Protein AF-A0A813LKX9-F1 (afdb_monomer_lite)

Sequence (138 aa):
MDSESFGFTVEWFDAQADLMREYSLTVFKMAKGPLEAAMYDPKSKRAFLKRMAIPDLRLEDLHVGSTVTIYARHLKVKSYADSHTSNYLDSSRTELALLVQPHSFNKLGQVMSCFEAAGLTMSRVRLVNHNGPVVAIQ

Organism: Polarella glacialis (NCBI:txid89957)

InterPro domains:
  IPR006602 DM10 domain [PS51336] (2-93)
  IPR006602 DM10 domain [SM00676] (2-93)

pLDDT: mean 90.74, std 7.3, range [49.56, 97.94]

Secondary structure (DSSP, 8-state):
--SEEEEEEEEEEETTTTEEEEEEEEEEE-SSS-EEEEEEETTTTEEEEEEEEETT--GGG--TT-EEEETTEEEEEEEESSHHHHHHHHTT-----EEE-GGGGGGHHHHHHHHHHTT-----EEE--TTS--EEE-

Radius of gyration: 18.14 Å; chains: 1; bounding box: 38×40×44 Å

Structure (mmCIF, N/CA/C/O backbone):
data_AF-A0A813LKX9-F1
#
_entry.id   AF-A0A813LKX9-F1
#
loop_
_atom_site.group_PDB
_atom_site.id
_atom_site.type_symbol
_atom_site.label_atom_id
_atom_site.label_alt_id
_atom_site.label_comp_id
_atom_site.label_asym_id
_atom_site.label_entity_id
_atom_site.label_seq_id
_atom_site.pdbx_PDB_ins_code
_atom_site.Cartn_x
_atom_site.Cartn_y
_atom_site.Cartn_z
_atom_site.occupancy
_atom_site.B_iso_or_equiv
_atom_site.auth_seq_id
_atom_site.auth_comp_id
_atom_site.auth_asym_id
_atom_site.auth_atom_id
_atom_site.pdbx_PDB_model_num
ATOM 1 N N . MET A 1 1 ? -16.780 -7.881 19.124 1.00 49.56 1 MET A N 1
ATOM 2 C CA . MET A 1 1 ? -15.593 -7.169 19.632 1.00 49.56 1 MET A CA 1
ATOM 3 C C . MET A 1 1 ? -14.519 -7.329 18.589 1.00 49.56 1 MET A C 1
ATOM 5 O O . MET A 1 1 ? -14.299 -8.453 18.147 1.00 49.56 1 MET A O 1
ATOM 9 N N . ASP A 1 2 ? -13.945 -6.220 18.148 1.00 62.75 2 ASP A N 1
ATOM 10 C CA . ASP A 1 2 ? -12.843 -6.224 17.189 1.00 62.75 2 ASP A CA 1
ATOM 11 C C . ASP A 1 2 ? -11.662 -6.952 17.821 1.00 62.75 2 ASP A C 1
ATOM 13 O O . ASP A 1 2 ? -11.419 -6.764 19.015 1.00 62.75 2 ASP A O 1
ATOM 17 N N . SER A 1 3 ? -10.964 -7.805 17.067 1.00 79.00 3 SER A N 1
ATOM 18 C CA . SER A 1 3 ? -9.789 -8.471 17.629 1.00 79.00 3 SER A CA 1
ATOM 19 C C . SER A 1 3 ? -8.596 -7.523 17.643 1.00 79.00 3 SER A C 1
ATOM 21 O O . SER A 1 3 ? -7.909 -7.451 18.653 1.00 79.00 3 SER A O 1
ATOM 23 N N . GLU A 1 4 ? -8.376 -6.775 16.552 1.00 92.69 4 GLU A N 1
ATOM 24 C CA . GLU A 1 4 ? -7.244 -5.850 16.398 1.00 92.69 4 GLU A CA 1
ATOM 25 C C . GLU A 1 4 ? -7.593 -4.693 15.445 1.00 92.69 4 GLU A C 1
ATOM 27 O O . GLU A 1 4 ? -8.439 -4.833 14.554 1.00 92.69 4 GLU A O 1
ATOM 32 N N . SER A 1 5 ? -6.911 -3.557 15.603 1.00 94.94 5 SER A N 1
ATOM 33 C CA . SER A 1 5 ? -7.005 -2.406 14.700 1.00 94.94 5 SER A CA 1
ATOM 34 C C . SER A 1 5 ? -5.624 -1.881 14.322 1.00 94.94 5 SER A C 1
ATOM 36 O O . SER A 1 5 ? -4.718 -1.869 15.154 1.00 94.94 5 SER A O 1
ATOM 38 N N . PHE A 1 6 ? -5.502 -1.391 13.093 1.00 96.50 6 PHE A N 1
ATOM 39 C CA . PHE A 1 6 ? -4.260 -0.913 12.494 1.00 96.50 6 PHE A CA 1
ATOM 40 C C . PHE A 1 6 ? -4.465 0.481 11.913 1.00 96.50 6 PHE A C 1
ATOM 42 O O . PHE A 1 6 ? -5.460 0.731 11.223 1.00 96.50 6 PHE A O 1
ATOM 49 N N . GLY A 1 7 ? -3.544 1.394 12.206 1.00 97.19 7 GLY A N 1
ATOM 50 C CA . GLY A 1 7 ? -3.641 2.793 11.810 1.00 97.19 7 GLY A CA 1
ATOM 51 C C . GLY A 1 7 ? -2.638 3.167 10.722 1.00 97.19 7 GLY A C 1
ATOM 52 O O . GLY A 1 7 ? -1.462 2.810 10.788 1.00 97.19 7 GLY A O 1
ATOM 53 N N . PHE A 1 8 ? -3.090 3.951 9.745 1.00 97.88 8 PHE A N 1
ATOM 54 C CA . PHE A 1 8 ? -2.287 4.404 8.611 1.00 97.88 8 PHE A CA 1
ATOM 55 C C . PHE A 1 8 ? -2.564 5.873 8.293 1.00 97.88 8 PHE A C 1
ATOM 57 O O . PHE A 1 8 ? -3.690 6.358 8.423 1.00 97.88 8 PHE A O 1
ATOM 64 N N . THR A 1 9 ? -1.546 6.560 7.791 1.00 97.94 9 THR A N 1
ATOM 65 C CA . THR A 1 9 ? -1.699 7.826 7.075 1.00 97.94 9 THR A CA 1
ATOM 66 C C . THR A 1 9 ? -1.665 7.522 5.587 1.00 97.94 9 THR A C 1
ATOM 68 O O . THR A 1 9 ? -0.692 6.945 5.094 1.00 97.94 9 THR A O 1
ATOM 71 N N . VAL A 1 10 ? -2.714 7.901 4.862 1.00 97.88 10 VAL A N 1
ATOM 72 C CA . VAL A 1 10 ? -2.840 7.652 3.422 1.00 97.88 10 VAL A CA 1
ATOM 73 C C . VAL A 1 10 ? -3.016 8.950 2.651 1.00 97.88 10 VAL A C 1
ATOM 75 O O . VAL A 1 10 ? -3.639 9.893 3.137 1.00 97.88 10 VAL A O 1
ATOM 78 N N . GLU A 1 11 ? -2.492 8.985 1.433 1.00 96.88 11 GLU A N 1
ATOM 79 C CA . GLU A 1 11 ? -2.686 10.081 0.493 1.00 96.88 11 GLU A CA 1
ATOM 80 C C . GLU A 1 11 ? -3.587 9.656 -0.671 1.00 96.88 11 GLU A C 1
ATOM 82 O O . GLU A 1 11 ? -3.521 8.528 -1.163 1.00 96.88 11 GLU A O 1
ATOM 87 N N . TRP A 1 12 ? -4.445 10.572 -1.107 1.00 95.94 12 TRP A N 1
ATOM 88 C CA . TRP A 1 12 ? -5.349 10.395 -2.235 1.00 95.94 12 TRP A CA 1
ATOM 89 C C . TRP A 1 12 ? -5.315 11.637 -3.118 1.00 95.94 12 TRP A C 1
ATOM 91 O O . TRP A 1 12 ? -5.454 12.759 -2.626 1.00 95.94 12 TRP A O 1
ATOM 101 N N . PHE A 1 13 ? -5.167 11.431 -4.423 1.00 93.75 13 PHE A N 1
ATOM 102 C CA . PHE A 1 13 ? -5.306 12.494 -5.407 1.00 93.75 13 PHE A CA 1
ATOM 103 C C . PHE A 1 13 ? -6.785 12.692 -5.766 1.00 93.75 13 PHE A C 1
ATOM 105 O O . PHE A 1 13 ? -7.410 11.824 -6.381 1.00 93.75 13 PHE A O 1
ATOM 112 N N . ASP A 1 14 ? -7.347 13.835 -5.375 1.00 89.81 14 ASP A N 1
ATOM 113 C CA . ASP A 1 14 ? -8.694 14.255 -5.755 1.00 89.81 14 ASP A CA 1
ATOM 114 C C . ASP A 1 14 ? -8.638 14.916 -7.137 1.00 89.81 14 ASP A C 1
ATOM 116 O O . ASP A 1 14 ? -8.295 16.091 -7.260 1.00 89.81 14 ASP A O 1
ATOM 120 N N . ALA A 1 15 ? -8.979 14.150 -8.175 1.00 89.56 15 ALA A N 1
ATOM 121 C CA . ALA A 1 15 ? -8.907 14.604 -9.562 1.00 89.56 15 ALA A CA 1
ATOM 122 C C . ALA A 1 15 ? -9.845 15.783 -9.878 1.00 89.56 15 ALA A C 1
ATOM 124 O O . ALA A 1 15 ? -9.572 16.540 -10.802 1.00 89.56 15 ALA A O 1
ATOM 125 N N . GLN A 1 16 ? -10.947 15.954 -9.137 1.00 89.38 16 GLN A N 1
ATOM 126 C CA . GLN A 1 16 ? -11.868 17.074 -9.370 1.00 89.38 16 GLN A CA 1
ATOM 127 C C . GLN A 1 16 ? -11.313 18.387 -8.823 1.00 89.38 16 GLN A C 1
ATOM 129 O O . GLN A 1 16 ? -11.551 19.446 -9.397 1.00 89.38 16 GLN A O 1
ATOM 134 N N . ALA A 1 17 ? -10.599 18.312 -7.701 1.00 90.44 17 ALA A N 1
ATOM 135 C CA . ALA A 1 17 ? -10.000 19.466 -7.043 1.00 90.44 17 ALA A CA 1
ATOM 136 C C . ALA A 1 17 ? -8.532 19.700 -7.440 1.00 90.44 17 ALA A C 1
ATOM 138 O O . ALA A 1 17 ? -7.947 20.668 -6.962 1.00 90.44 17 ALA A O 1
ATOM 139 N N . ASP A 1 18 ? -7.951 18.803 -8.246 1.00 92.69 18 ASP A N 1
ATOM 140 C CA . ASP A 1 18 ? -6.524 18.759 -8.589 1.00 92.69 18 ASP A CA 1
ATOM 141 C C . ASP A 1 18 ? -5.624 18.870 -7.343 1.00 92.69 18 ASP A C 1
ATOM 143 O O . ASP A 1 18 ? -4.696 19.675 -7.260 1.00 92.69 18 ASP A O 1
ATOM 147 N N . LEU A 1 19 ? -5.963 18.101 -6.299 1.00 93.88 19 LEU A N 1
ATOM 148 C CA . LEU A 1 19 ? -5.355 18.253 -4.978 1.00 93.88 19 LEU A CA 1
ATOM 149 C C . LEU A 1 19 ? -5.007 16.915 -4.330 1.00 93.88 19 LEU A C 1
ATOM 151 O O . LEU A 1 19 ? -5.837 16.013 -4.221 1.00 93.88 19 LEU A O 1
ATOM 155 N N . MET A 1 20 ? -3.797 16.842 -3.774 1.00 93.19 20 MET A N 1
ATOM 156 C CA . MET A 1 20 ? -3.392 15.765 -2.873 1.00 93.19 20 MET A CA 1
ATOM 157 C C . MET A 1 20 ? -3.985 15.972 -1.477 1.00 93.19 20 MET A C 1
ATOM 159 O O . MET A 1 20 ? -3.707 16.964 -0.792 1.00 93.19 20 MET A O 1
AT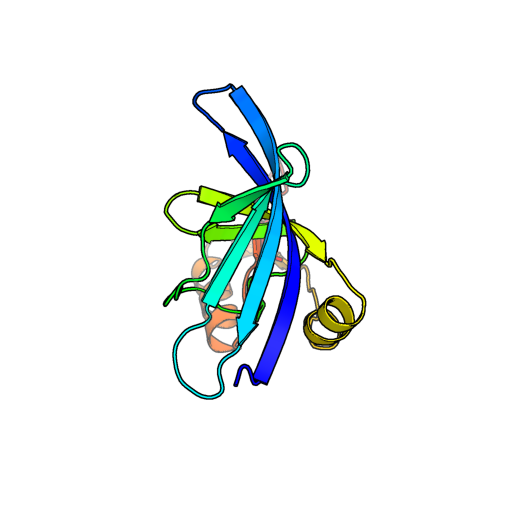OM 163 N N . ARG A 1 21 ? -4.801 15.016 -1.036 1.00 94.25 21 ARG A N 1
ATOM 164 C CA . ARG A 1 21 ? -5.412 14.989 0.295 1.00 94.25 21 ARG A CA 1
ATOM 165 C C . ARG A 1 21 ? -4.819 13.875 1.132 1.00 94.25 21 ARG A C 1
ATOM 167 O O . ARG A 1 21 ? -4.495 12.813 0.620 1.00 94.25 21 ARG A O 1
ATOM 174 N N . GLU A 1 22 ? -4.721 14.127 2.428 1.00 96.31 22 GLU A N 1
ATOM 175 C CA . GLU A 1 22 ? -4.219 13.166 3.401 1.00 96.31 22 GLU A CA 1
ATOM 176 C C . GLU A 1 22 ? -5.348 12.784 4.357 1.00 96.31 22 GLU A C 1
ATOM 178 O O . GLU A 1 22 ? -6.084 13.655 4.828 1.00 96.31 22 GLU A O 1
ATOM 183 N N . TYR A 1 23 ? -5.479 11.489 4.630 1.00 97.25 23 TYR A N 1
ATOM 184 C CA . TYR A 1 23 ? -6.481 10.925 5.525 1.00 97.25 23 TYR A CA 1
ATOM 185 C C . TYR A 1 23 ? -5.828 9.986 6.531 1.00 97.25 23 TYR A C 1
ATOM 187 O O . TYR A 1 23 ? -4.831 9.325 6.238 1.00 97.25 23 TYR A O 1
ATOM 195 N N . SER A 1 24 ? -6.439 9.890 7.707 1.00 97.62 24 SER A N 1
ATOM 196 C CA . SER A 1 24 ? -6.162 8.805 8.639 1.00 97.62 24 SER A CA 1
ATOM 197 C C . SER A 1 24 ? -7.071 7.629 8.290 1.00 97.62 24 SER A C 1
ATOM 199 O O . SER A 1 24 ? -8.294 7.770 8.291 1.00 97.62 24 SER A O 1
ATOM 201 N N . LEU A 1 25 ? -6.473 6.493 7.946 1.00 97.81 25 LEU A N 1
ATOM 202 C CA . LEU A 1 25 ? -7.148 5.232 7.668 1.00 97.81 25 LEU A CA 1
ATOM 203 C C . LEU A 1 25 ? -6.991 4.318 8.887 1.00 97.81 25 LEU A C 1
ATOM 205 O O . LEU A 1 25 ? -5.882 4.096 9.365 1.00 97.81 25 LEU A O 1
ATOM 209 N N . THR A 1 26 ? -8.095 3.753 9.361 1.00 97.44 26 THR A N 1
ATOM 210 C CA . THR A 1 26 ? -8.092 2.704 10.384 1.00 97.44 26 THR A CA 1
ATOM 211 C C . THR A 1 26 ? -8.679 1.440 9.789 1.00 97.44 26 THR A C 1
ATOM 213 O O . THR A 1 26 ? -9.800 1.464 9.278 1.00 97.44 26 THR A O 1
ATOM 216 N N . VAL A 1 27 ? -7.930 0.345 9.863 1.00 96.94 27 VAL A N 1
ATOM 217 C CA . VAL A 1 27 ? -8.358 -0.978 9.411 1.00 96.94 27 VAL A CA 1
ATOM 218 C C . VAL A 1 27 ? -8.599 -1.859 10.623 1.00 96.94 27 VAL A C 1
ATOM 220 O O . VAL A 1 27 ? -7.748 -1.970 11.501 1.00 96.94 27 VAL A O 1
ATOM 223 N N . PHE A 1 28 ? -9.763 -2.488 10.673 1.00 96.19 28 PH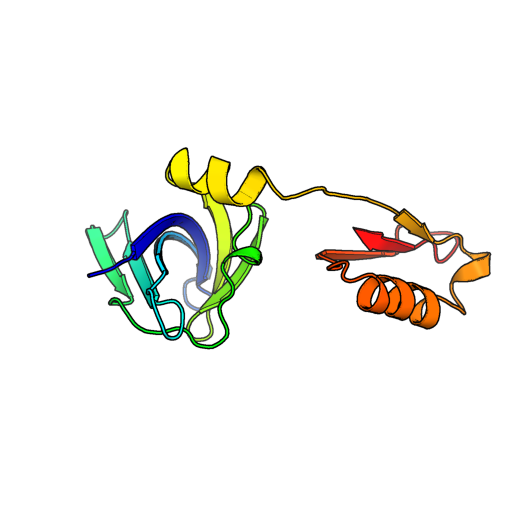E A N 1
ATOM 224 C CA . PHE A 1 28 ? -10.197 -3.353 11.755 1.00 96.19 28 PHE A CA 1
ATO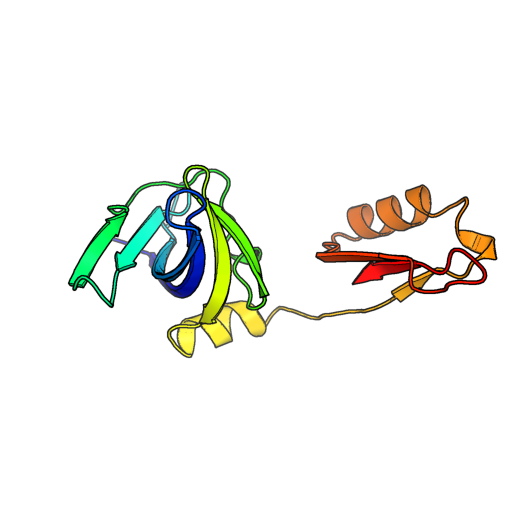M 225 C C . PHE A 1 28 ? -10.171 -4.797 11.270 1.00 96.19 28 PHE A C 1
ATOM 227 O O . PHE A 1 28 ? -10.833 -5.158 10.291 1.00 96.19 28 PHE A O 1
ATOM 234 N N . LYS A 1 29 ? -9.413 -5.631 11.978 1.00 94.62 29 LYS A N 1
ATOM 235 C CA . LYS A 1 29 ? -9.356 -7.068 11.748 1.00 94.62 29 LYS A CA 1
ATOM 236 C C . LYS A 1 29 ? -10.369 -7.742 12.661 1.00 94.62 29 LYS A C 1
ATOM 238 O O . LYS A 1 29 ? -10.288 -7.627 13.884 1.00 94.62 29 LYS A O 1
ATOM 243 N N . MET A 1 30 ? -11.344 -8.407 12.052 1.00 91.56 30 MET A N 1
ATOM 244 C CA . MET A 1 30 ? -12.366 -9.174 12.760 1.00 91.56 30 MET A CA 1
ATOM 245 C C . MET A 1 30 ? -11.895 -10.613 12.982 1.00 91.56 30 MET A C 1
ATOM 247 O O . MET A 1 30 ? -11.095 -11.140 12.212 1.00 91.56 30 MET A O 1
ATOM 251 N N . ALA A 1 31 ? -12.447 -11.286 13.996 1.00 88.44 31 ALA A N 1
ATOM 252 C CA . ALA A 1 31 ? -12.166 -12.704 14.235 1.00 88.44 31 ALA A CA 1
ATOM 253 C C . ALA A 1 31 ? -12.626 -13.605 13.070 1.00 88.44 31 ALA A C 1
ATOM 255 O O . ALA A 1 31 ? -12.039 -14.656 12.822 1.00 88.44 31 ALA A O 1
ATOM 256 N N . LYS A 1 32 ? -13.698 -13.205 12.374 1.00 86.50 32 LYS A N 1
ATOM 257 C CA . LYS A 1 32 ? -14.228 -13.853 11.170 1.00 86.50 32 LYS A CA 1
ATOM 258 C C . LYS A 1 32 ? -14.801 -12.786 10.242 1.00 86.50 32 LYS A C 1
ATOM 260 O O . LYS A 1 32 ? -15.460 -11.866 10.722 1.00 86.50 32 LYS A O 1
ATOM 265 N N . GLY A 1 33 ? -14.615 -12.961 8.938 1.00 89.25 33 GLY A N 1
ATOM 266 C CA . GLY A 1 33 ? -15.141 -12.057 7.914 1.00 89.25 33 GLY A CA 1
ATOM 267 C C . GLY A 1 33 ? -14.081 -11.135 7.302 1.00 89.25 33 GLY A C 1
ATOM 268 O O . GLY A 1 33 ? -12.898 -11.267 7.619 1.00 89.25 33 GLY A O 1
ATOM 269 N N . PRO A 1 34 ? -14.501 -10.244 6.388 1.00 94.00 34 PRO A N 1
ATOM 270 C CA . PRO A 1 34 ? -13.604 -9.320 5.701 1.00 94.00 34 PRO A CA 1
ATOM 271 C C . PRO A 1 34 ? -13.033 -8.264 6.653 1.00 94.00 34 PRO A C 1
ATOM 273 O O . PRO A 1 34 ? -13.581 -8.015 7.731 1.00 94.00 34 PRO A O 1
ATOM 276 N N . LEU A 1 35 ? -11.948 -7.611 6.232 1.00 95.44 35 LEU A N 1
ATOM 277 C CA . LEU A 1 35 ? -11.444 -6.431 6.928 1.00 95.44 35 LEU A CA 1
ATOM 278 C C . LEU A 1 35 ? -12.455 -5.293 6.820 1.00 95.44 35 LEU A C 1
ATOM 280 O O . LEU A 1 35 ? -13.120 -5.127 5.797 1.00 95.44 35 LEU A O 1
ATOM 284 N N . GLU A 1 36 ? -12.541 -4.476 7.861 1.00 95.81 36 GLU A N 1
ATOM 285 C CA . GLU A 1 36 ? -13.325 -3.247 7.826 1.00 95.81 36 GLU A CA 1
ATOM 286 C C . GLU A 1 36 ? -12.398 -2.038 7.833 1.00 95.81 36 GLU A C 1
ATOM 288 O O . GLU A 1 36 ? -11.340 -2.066 8.452 1.00 95.81 36 GLU A O 1
ATOM 293 N N . ALA A 1 37 ? -12.787 -0.959 7.163 1.00 96.56 37 ALA A N 1
ATOM 294 C CA . ALA A 1 37 ? -12.003 0.264 7.089 1.00 96.56 37 ALA A CA 1
ATOM 295 C C . ALA A 1 37 ? -12.856 1.484 7.441 1.00 96.56 37 ALA A C 1
ATOM 297 O O . ALA A 1 37 ? -14.022 1.575 7.055 1.00 96.56 37 ALA A O 1
ATOM 298 N N . ALA A 1 38 ?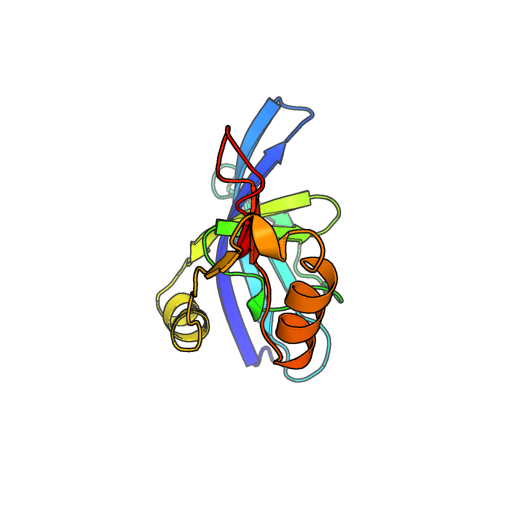 -12.262 2.440 8.148 1.00 97.00 38 ALA A N 1
ATOM 299 C CA . ALA A 1 38 ? -12.808 3.774 8.373 1.00 97.00 38 ALA A CA 1
ATOM 300 C C . ALA A 1 38 ? -11.762 4.823 7.988 1.00 97.00 38 ALA A C 1
ATOM 302 O O . ALA A 1 38 ? -10.566 4.601 8.168 1.00 97.00 38 ALA A O 1
ATOM 303 N N . MET A 1 39 ? -12.208 5.974 7.482 1.00 97.12 39 MET A N 1
ATOM 304 C CA . MET A 1 39 ? -11.317 7.093 7.174 1.00 97.12 39 MET A CA 1
ATOM 305 C C . MET A 1 39 ? -11.768 8.368 7.865 1.00 97.12 39 MET A C 1
ATOM 307 O O . MET A 1 39 ? -12.947 8.734 7.829 1.00 97.12 39 MET A O 1
ATOM 311 N N . TYR A 1 40 ? -10.803 9.082 8.423 1.00 97.44 40 TYR A N 1
ATOM 312 C CA . TYR A 1 40 ? -10.980 10.374 9.060 1.00 97.44 40 TYR A CA 1
ATOM 313 C C . TYR A 1 40 ? -10.160 11.435 8.331 1.00 97.44 40 TYR A C 1
ATOM 315 O O . TYR A 1 40 ? -9.000 11.214 7.983 1.00 97.44 40 TYR A O 1
ATOM 323 N N . ASP A 1 41 ? -10.772 12.591 8.094 1.00 96.06 41 ASP A N 1
ATOM 324 C CA . ASP A 1 41 ? -10.091 13.757 7.546 1.00 96.06 41 ASP A CA 1
ATOM 325 C C . ASP A 1 41 ? -9.568 14.625 8.704 1.00 96.06 41 ASP A C 1
ATOM 327 O O . ASP A 1 41 ? -10.367 15.292 9.377 1.00 96.06 41 ASP A O 1
ATOM 331 N N . PRO A 1 42 ? -8.244 14.652 8.951 1.00 92.88 42 PRO A N 1
ATOM 332 C CA . PRO A 1 42 ? -7.671 15.449 10.028 1.00 92.88 42 PRO A CA 1
ATOM 333 C C . PRO A 1 42 ? -7.802 16.960 9.792 1.00 92.88 42 PRO A C 1
ATOM 335 O O . PRO A 1 42 ? -7.860 17.715 10.763 1.00 92.88 42 PRO A O 1
ATOM 338 N N . LYS A 1 43 ? -7.895 17.419 8.534 1.00 92.62 43 LYS A N 1
ATOM 339 C CA . LYS A 1 43 ? -8.026 18.847 8.206 1.00 92.62 43 LYS A CA 1
ATOM 340 C C . LYS A 1 43 ? -9.439 19.349 8.477 1.00 92.62 43 LYS A C 1
ATOM 342 O O . LYS A 1 43 ? -9.604 20.382 9.120 1.00 92.62 43 LYS A O 1
ATOM 347 N N . SER A 1 44 ? -10.455 18.622 8.008 1.00 92.56 44 SER A N 1
ATOM 348 C CA . SER A 1 44 ? -11.861 19.011 8.208 1.00 92.56 44 SER A CA 1
ATOM 349 C C . SER A 1 44 ? -12.483 18.478 9.505 1.00 92.56 44 SER A C 1
ATOM 351 O O . SER A 1 44 ? -13.627 18.807 9.812 1.00 92.56 44 SER A O 1
ATOM 353 N N . LYS A 1 45 ? -11.720 17.701 10.286 1.00 93.44 45 LYS A N 1
ATOM 354 C CA . LYS A 1 45 ? -12.104 17.119 11.580 1.00 93.44 45 LYS A CA 1
ATOM 355 C C . LYS A 1 45 ? -13.419 16.333 11.535 1.00 93.44 45 LYS A C 1
ATOM 357 O O . LYS A 1 45 ? -14.265 16.446 12.422 1.00 93.44 45 LYS A O 1
ATOM 362 N N . ARG A 1 46 ? -13.612 15.542 10.478 1.00 94.88 46 ARG A N 1
ATOM 363 C CA . ARG A 1 46 ? -14.822 14.729 10.282 1.00 94.88 46 ARG A CA 1
ATOM 364 C C . ARG A 1 46 ? -14.498 13.375 9.671 1.00 94.88 46 ARG A C 1
ATOM 366 O O . ARG A 1 46 ? -13.488 13.203 8.990 1.00 94.88 46 ARG A O 1
ATOM 373 N N . ALA A 1 47 ? -15.405 12.426 9.878 1.00 95.12 47 ALA A N 1
ATOM 374 C CA . ALA A 1 47 ? -15.363 11.151 9.179 1.00 95.12 47 ALA A CA 1
ATOM 375 C C . ALA A 1 47 ? -15.510 11.381 7.667 1.00 95.12 47 ALA A C 1
ATOM 377 O O . ALA A 1 47 ? -16.451 12.038 7.219 1.00 95.12 47 ALA A O 1
ATOM 378 N N . PHE A 1 48 ? -14.576 10.828 6.899 1.00 94.06 48 PHE A N 1
ATOM 379 C CA . PHE A 1 48 ? -14.624 10.808 5.441 1.00 94.06 48 PHE A CA 1
ATOM 380 C C . PHE A 1 48 ? -15.293 9.526 4.935 1.00 94.06 48 PHE A C 1
ATOM 382 O O . PHE A 1 48 ? -16.170 9.582 4.076 1.00 94.06 48 PHE A O 1
ATOM 389 N N . LEU A 1 49 ? -14.931 8.381 5.524 1.00 94.50 49 LEU A N 1
ATOM 390 C CA . LEU A 1 49 ? -15.563 7.085 5.287 1.00 94.50 49 LEU A CA 1
ATOM 391 C C . LEU A 1 49 ? -15.975 6.491 6.631 1.00 94.50 49 LEU A C 1
ATOM 393 O O . LEU A 1 49 ? -15.142 6.326 7.525 1.00 94.50 49 LEU A O 1
ATOM 397 N N . LYS A 1 50 ? -17.262 6.172 6.775 1.00 95.50 50 LYS A N 1
ATOM 398 C CA . LYS A 1 50 ? -17.744 5.419 7.936 1.00 95.50 50 LYS A CA 1
ATOM 399 C C . LYS A 1 50 ? -17.207 3.993 7.878 1.00 95.50 50 LYS A C 1
ATOM 401 O O . LYS A 1 50 ? -17.013 3.454 6.796 1.00 95.50 50 LYS A O 1
ATOM 406 N N . ARG A 1 51 ? -17.009 3.395 9.050 1.00 95.31 51 ARG A N 1
ATOM 407 C CA . ARG A 1 51 ? -16.543 2.016 9.181 1.00 95.31 51 ARG A CA 1
ATOM 408 C C . ARG A 1 51 ? -17.409 1.059 8.361 1.00 95.31 51 ARG A C 1
ATOM 410 O O . ARG A 1 51 ? -18.627 1.043 8.534 1.00 95.31 51 ARG A O 1
ATOM 417 N N . MET A 1 52 ? -16.773 0.281 7.491 1.00 94.88 52 MET A N 1
ATOM 418 C CA . MET A 1 52 ? -17.455 -0.689 6.637 1.00 94.88 52 MET A CA 1
ATOM 419 C C . MET A 1 52 ? -16.512 -1.767 6.105 1.00 94.88 52 MET A C 1
ATOM 421 O O . MET A 1 52 ? -15.309 -1.540 6.001 1.00 94.88 52 MET A O 1
ATOM 425 N N . ALA A 1 53 ? -17.074 -2.917 5.739 1.00 95.12 53 ALA A N 1
ATOM 426 C CA . ALA A 1 53 ? -16.342 -4.047 5.179 1.00 95.12 53 ALA A CA 1
ATOM 427 C C . ALA A 1 53 ? -15.766 -3.754 3.786 1.00 95.12 53 ALA A C 1
ATOM 429 O O . ALA A 1 53 ? -16.478 -3.263 2.909 1.00 95.12 53 ALA A O 1
ATOM 430 N N . ILE A 1 54 ? -14.501 -4.128 3.580 1.00 95.00 54 ILE A N 1
ATOM 431 C CA . ILE A 1 54 ? -13.786 -4.089 2.302 1.00 95.00 54 ILE A CA 1
ATOM 432 C C . ILE A 1 54 ? -13.335 -5.526 1.971 1.00 95.00 54 ILE A C 1
ATOM 434 O O . ILE A 1 54 ? -12.290 -5.958 2.457 1.00 95.00 54 ILE A O 1
ATOM 438 N N . PRO A 1 55 ? -14.120 -6.294 1.190 1.00 90.69 55 PRO A N 1
ATOM 439 C CA . PRO A 1 55 ? -13.876 -7.725 0.976 1.00 90.69 55 PRO A CA 1
ATOM 440 C C . PRO A 1 55 ? -12.507 -8.071 0.384 1.00 90.69 55 PRO A C 1
ATOM 442 O O . PRO A 1 55 ? -11.890 -9.036 0.823 1.00 90.69 55 PRO A O 1
ATOM 445 N N . ASP A 1 56 ? -12.025 -7.264 -0.560 1.00 90.12 56 ASP A N 1
ATOM 446 C CA . ASP A 1 56 ? -10.790 -7.540 -1.308 1.00 90.12 56 ASP A CA 1
ATOM 447 C C . ASP A 1 56 ? -9.536 -6.932 -0.658 1.00 90.12 56 ASP A C 1
ATOM 449 O O . ASP A 1 56 ? -8.438 -7.013 -1.207 1.00 90.12 56 ASP A O 1
ATOM 453 N N . LEU A 1 57 ? -9.679 -6.286 0.504 1.00 93.56 57 LEU A N 1
ATOM 454 C CA . LEU A 1 57 ? -8.552 -5.679 1.200 1.00 93.56 57 LEU A CA 1
ATOM 455 C C . LEU A 1 57 ? -7.815 -6.737 2.016 1.00 93.56 57 LEU A C 1
ATOM 457 O O . LEU A 1 57 ? -8.388 -7.352 2.918 1.00 93.56 57 LEU A O 1
ATOM 461 N N . ARG A 1 58 ? -6.516 -6.886 1.755 1.00 92.19 58 ARG A N 1
ATOM 462 C CA . ARG A 1 58 ? -5.622 -7.701 2.577 1.00 92.19 58 ARG A CA 1
ATOM 463 C C . ARG A 1 58 ? -4.726 -6.801 3.410 1.00 92.19 58 ARG A C 1
ATOM 465 O O . ARG A 1 58 ? -4.254 -5.765 2.948 1.00 92.19 58 ARG A O 1
ATOM 472 N N . LEU A 1 59 ? -4.475 -7.210 4.650 1.00 91.75 59 LEU A N 1
ATOM 473 C CA . LEU A 1 59 ? -3.668 -6.420 5.578 1.00 91.75 59 LEU A CA 1
ATOM 474 C C . LEU A 1 59 ? -2.201 -6.331 5.119 1.00 91.75 59 LEU A C 1
ATOM 476 O O . LEU A 1 59 ? -1.573 -5.292 5.268 1.00 91.75 59 LEU A O 1
ATOM 480 N N . GLU A 1 60 ? -1.693 -7.390 4.489 1.00 89.19 60 GLU A N 1
ATOM 481 C CA . GLU A 1 60 ? -0.348 -7.471 3.893 1.00 89.19 60 GLU A CA 1
ATOM 482 C C . GLU A 1 60 ? -0.099 -6.460 2.756 1.00 89.19 60 GLU A C 1
ATOM 484 O O . GLU A 1 60 ? 1.040 -6.052 2.518 1.00 89.19 60 GLU A O 1
ATOM 489 N N . ASP A 1 61 ? -1.160 -5.999 2.086 1.00 89.56 61 ASP A N 1
ATOM 490 C CA . ASP A 1 61 ? -1.049 -5.005 1.017 1.00 89.56 61 ASP A CA 1
ATOM 491 C C . ASP A 1 61 ? -0.852 -3.582 1.566 1.00 89.56 61 ASP A C 1
ATOM 493 O O . ASP A 1 61 ? -0.421 -2.703 0.828 1.00 89.56 61 ASP A O 1
ATOM 497 N N . LEU A 1 62 ? -1.118 -3.344 2.857 1.00 92.94 62 LEU A N 1
ATOM 498 C CA . LEU A 1 62 ? -1.083 -2.027 3.503 1.00 92.94 62 LEU A CA 1
ATOM 499 C C . LEU A 1 62 ? 0.298 -1.683 4.087 1.00 92.94 62 LEU A C 1
ATOM 501 O O . LEU A 1 62 ? 0.419 -1.338 5.258 1.00 92.94 62 LEU A O 1
ATOM 505 N N . HIS A 1 63 ? 1.354 -1.733 3.279 1.00 90.88 63 HIS A N 1
ATOM 506 C CA . HIS A 1 63 ? 2.704 -1.321 3.697 1.00 90.88 63 HIS A CA 1
ATOM 507 C C . HIS A 1 63 ? 3.063 0.080 3.188 1.00 90.88 63 HIS A C 1
ATOM 509 O O . HIS A 1 63 ? 2.491 0.563 2.210 1.00 90.88 63 HIS A O 1
ATOM 515 N N . VAL A 1 64 ? 4.032 0.748 3.815 1.00 92.56 64 VAL A N 1
ATOM 516 C CA . VAL A 1 64 ? 4.464 2.091 3.389 1.00 92.56 64 VAL A CA 1
ATOM 517 C C . VAL A 1 64 ? 4.907 2.094 1.919 1.00 92.56 64 VAL A C 1
ATOM 519 O O . VAL A 1 64 ? 5.728 1.288 1.492 1.00 92.56 64 VAL A O 1
ATOM 522 N N . GLY A 1 65 ? 4.354 3.018 1.132 1.00 91.38 65 GLY A N 1
ATOM 523 C CA . GLY A 1 65 ? 4.603 3.156 -0.303 1.00 91.38 65 GLY A CA 1
ATOM 524 C C . GLY A 1 65 ? 3.684 2.324 -1.204 1.00 91.38 65 GLY A C 1
ATOM 525 O O . GLY A 1 65 ? 3.651 2.584 -2.408 1.00 91.38 65 GLY A O 1
ATOM 526 N N . SER A 1 66 ? 2.922 1.377 -0.649 1.00 92.12 66 SER A N 1
ATOM 527 C CA . SER A 1 66 ? 1.884 0.644 -1.382 1.00 92.12 66 SER A CA 1
ATOM 528 C C . SER A 1 66 ? 0.729 1.557 -1.792 1.00 92.12 66 SER A C 1
ATOM 530 O O . SER A 1 66 ? 0.541 2.648 -1.246 1.00 92.12 66 SER A O 1
ATOM 532 N N . THR A 1 67 ? -0.061 1.112 -2.767 1.00 95.06 67 THR A N 1
ATOM 533 C CA . THR A 1 67 ? -1.325 1.754 -3.135 1.00 95.06 67 THR A CA 1
ATOM 534 C C . THR A 1 67 ? -2.433 0.718 -3.102 1.00 95.06 67 THR A C 1
ATOM 536 O O . THR A 1 67 ? -2.350 -0.292 -3.795 1.00 95.06 67 THR A O 1
ATOM 539 N N . VAL A 1 68 ? -3.474 0.986 -2.319 1.00 94.81 68 VAL A N 1
ATOM 540 C CA . VAL A 1 68 ? -4.656 0.128 -2.195 1.00 94.81 68 VAL A CA 1
ATOM 541 C C . VAL A 1 68 ? -5.885 0.854 -2.718 1.00 94.81 68 VAL A C 1
ATOM 543 O O . VAL A 1 68 ? -5.966 2.083 -2.668 1.00 94.81 68 VAL A O 1
ATOM 546 N N . THR A 1 69 ? -6.867 0.103 -3.206 1.00 93.94 69 THR A N 1
ATOM 547 C CA . THR A 1 69 ? -8.120 0.683 -3.689 1.00 93.94 69 THR A CA 1
ATOM 548 C C . THR A 1 69 ? -9.232 0.481 -2.671 1.00 93.94 69 THR A C 1
ATOM 550 O O . THR A 1 69 ? -9.603 -0.645 -2.362 1.00 93.94 69 THR A O 1
ATOM 553 N N . ILE A 1 70 ? -9.808 1.583 -2.185 1.00 93.75 70 ILE A N 1
ATOM 554 C CA . ILE A 1 70 ? -10.977 1.575 -1.295 1.00 93.75 70 ILE A CA 1
ATOM 555 C C . ILE A 1 70 ? -12.051 2.473 -1.911 1.00 93.75 70 ILE A C 1
ATOM 557 O O . ILE A 1 70 ? -11.838 3.672 -2.088 1.00 93.75 70 ILE A O 1
ATOM 561 N N . TYR A 1 71 ? -13.211 1.906 -2.261 1.00 89.25 71 TYR A N 1
ATOM 562 C CA . TYR A 1 71 ? -14.329 2.627 -2.897 1.00 89.25 71 TYR A CA 1
ATOM 563 C C . TYR A 1 71 ? -13.900 3.528 -4.066 1.00 89.25 71 TYR A C 1
ATOM 565 O O . TYR A 1 71 ? -14.124 4.741 -4.040 1.00 89.25 71 TYR A O 1
ATOM 573 N N . ALA A 1 72 ? -13.256 2.925 -5.072 1.00 88.12 72 ALA A N 1
ATOM 574 C CA . ALA A 1 72 ? -12.748 3.592 -6.277 1.00 88.12 72 ALA A CA 1
ATOM 575 C C . ALA A 1 72 ? -11.716 4.711 -6.027 1.00 88.12 72 ALA A C 1
ATOM 577 O O . ALA A 1 72 ? -11.440 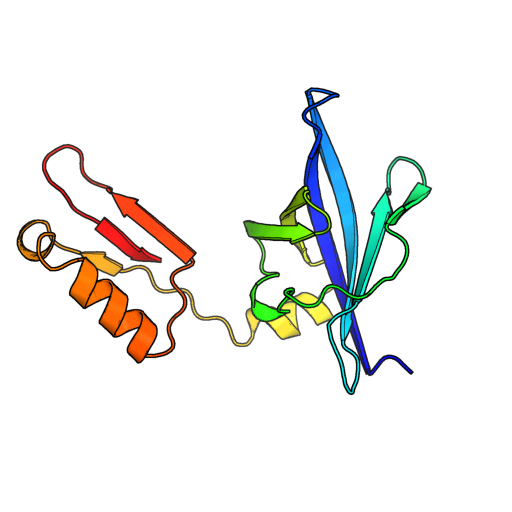5.513 -6.916 1.00 88.12 72 ALA A O 1
ATOM 578 N N . ARG A 1 73 ? -11.121 4.772 -4.829 1.00 92.00 73 ARG A N 1
ATOM 579 C CA . ARG A 1 73 ? -10.015 5.681 -4.514 1.00 92.00 73 ARG A CA 1
ATOM 580 C C . ARG A 1 73 ? -8.733 4.887 -4.384 1.00 92.00 73 ARG A C 1
ATOM 582 O O . ARG A 1 73 ? -8.677 3.952 -3.590 1.00 92.00 73 ARG A O 1
ATOM 589 N N . HIS A 1 74 ? -7.722 5.284 -5.144 1.00 94.88 74 HIS A N 1
ATOM 590 C CA . HIS A 1 74 ? -6.364 4.774 -5.010 1.00 94.88 74 HIS A CA 1
ATOM 591 C C . HIS A 1 74 ? -5.681 5.524 -3.867 1.00 94.88 74 HIS A C 1
ATOM 593 O O . HIS A 1 74 ? -5.344 6.701 -3.999 1.00 94.88 74 HIS A O 1
ATOM 599 N N . LEU A 1 75 ? -5.560 4.854 -2.727 1.00 96.69 75 LEU A N 1
ATOM 600 C CA . LEU A 1 75 ? -4.980 5.387 -1.505 1.00 96.69 75 LEU A CA 1
ATOM 601 C C . LEU A 1 75 ? -3.545 4.896 -1.405 1.00 96.69 75 LEU A C 1
ATOM 603 O O . LEU A 1 75 ? -3.307 3.693 -1.287 1.00 96.69 75 LEU A O 1
ATOM 607 N N . LYS A 1 76 ? -2.590 5.818 -1.440 1.00 97.12 76 LYS A N 1
ATOM 608 C CA . LYS A 1 76 ? -1.186 5.486 -1.231 1.00 97.12 76 LYS A CA 1
ATOM 609 C C . LYS A 1 76 ? -0.851 5.574 0.251 1.00 97.12 76 LYS A C 1
ATOM 611 O O . LYS A 1 76 ? -1.110 6.589 0.893 1.00 97.12 76 LYS A O 1
ATOM 616 N N . VAL A 1 77 ? -0.286 4.509 0.807 1.00 97.00 77 VAL A N 1
ATOM 617 C CA . VAL A 1 77 ? 0.098 4.455 2.221 1.00 97.00 77 VAL A CA 1
ATOM 618 C C . VAL A 1 77 ? 1.373 5.270 2.414 1.00 97.00 77 VAL A C 1
ATOM 620 O O . VAL A 1 77 ? 2.426 4.938 1.873 1.00 97.00 77 VAL A O 1
ATOM 623 N N . LYS A 1 78 ? 1.282 6.355 3.184 1.00 97.12 78 LYS A N 1
ATOM 624 C CA . LYS A 1 78 ? 2.394 7.274 3.449 1.00 97.12 78 LYS A CA 1
ATOM 625 C C . LYS A 1 78 ? 3.207 6.846 4.667 1.00 97.12 78 LYS A C 1
ATOM 627 O O . LYS A 1 78 ? 4.431 6.916 4.637 1.00 97.12 78 LYS A O 1
ATOM 632 N N . SER A 1 79 ? 2.530 6.427 5.733 1.00 96.50 79 SER A N 1
ATOM 633 C CA . SER A 1 79 ? 3.156 5.963 6.973 1.00 96.50 79 SER A CA 1
ATOM 634 C C . SER A 1 79 ? 2.183 5.127 7.802 1.00 96.50 79 SER A C 1
ATOM 636 O O . SER A 1 79 ? 0.966 5.230 7.638 1.00 96.50 79 SER A O 1
ATOM 638 N N . TYR A 1 80 ? 2.714 4.348 8.740 1.00 96.81 80 TYR A N 1
ATOM 639 C CA . TYR A 1 80 ? 1.922 3.786 9.833 1.00 96.81 80 TYR A CA 1
ATOM 640 C C . TYR A 1 80 ? 1.582 4.884 10.851 1.00 96.81 80 TYR A C 1
ATOM 642 O O . TYR A 1 80 ? 2.335 5.851 10.997 1.00 96.81 80 TYR A O 1
ATOM 650 N N . ALA A 1 81 ? 0.437 4.768 11.524 1.00 94.81 81 ALA A N 1
ATOM 651 C CA . ALA A 1 81 ? 0.006 5.732 12.538 1.00 94.81 81 ALA A CA 1
ATOM 652 C C . ALA A 1 81 ? 0.605 5.442 13.924 1.00 94.81 81 ALA A C 1
ATOM 654 O O . ALA A 1 81 ? 0.697 6.346 14.752 1.00 94.81 81 ALA A O 1
ATOM 655 N N . ASP A 1 82 ? 1.014 4.196 14.173 1.00 93.31 82 ASP A N 1
ATOM 656 C CA . ASP A 1 82 ? 1.541 3.737 15.454 1.00 93.31 82 ASP A CA 1
ATOM 657 C C . ASP A 1 82 ? 2.575 2.611 15.285 1.00 93.31 82 ASP A C 1
ATOM 659 O O . ASP A 1 82 ? 2.681 1.969 14.234 1.00 93.31 82 ASP A O 1
ATOM 663 N N . SER A 1 83 ? 3.355 2.385 16.346 1.00 92.81 83 SER A N 1
ATOM 664 C CA . SER A 1 83 ? 4.403 1.361 16.383 1.00 92.81 83 SER A CA 1
ATOM 665 C C . SER A 1 83 ? 3.855 -0.064 16.434 1.00 92.81 83 SER A C 1
ATOM 667 O O . SER A 1 83 ? 4.533 -1.002 16.026 1.00 92.81 83 SER A O 1
ATOM 669 N N . HIS A 1 84 ? 2.627 -0.251 16.922 1.00 92.69 84 HIS A N 1
ATOM 670 C CA . HIS A 1 84 ? 1.966 -1.553 16.909 1.00 92.69 84 HIS A CA 1
ATOM 671 C C . HIS A 1 84 ? 1.759 -2.026 15.465 1.00 92.69 84 HIS A C 1
ATOM 673 O O . HIS A 1 84 ? 2.147 -3.137 15.109 1.00 92.69 84 HIS A O 1
ATOM 679 N N . THR A 1 85 ? 1.233 -1.143 14.619 1.00 94.19 85 THR A N 1
ATOM 680 C CA . THR A 1 85 ? 0.988 -1.388 13.199 1.00 94.19 85 THR A CA 1
ATOM 681 C C . THR A 1 85 ? 2.291 -1.633 12.448 1.00 94.19 85 THR A C 1
ATOM 683 O O . THR A 1 85 ? 2.375 -2.606 11.701 1.00 94.19 85 THR A O 1
ATOM 686 N N . SER A 1 86 ? 3.328 -0.820 12.690 1.00 92.94 86 SER A N 1
ATOM 687 C CA . SER A 1 86 ? 4.635 -1.030 12.054 1.00 92.94 86 SER A CA 1
ATOM 688 C C . SER A 1 86 ? 5.253 -2.365 12.454 1.00 92.94 86 SER A C 1
ATOM 690 O O . SER A 1 86 ? 5.688 -3.122 11.599 1.00 92.94 86 SER A O 1
ATOM 692 N N . ASN A 1 87 ? 5.241 -2.703 13.745 1.00 91.69 87 ASN A N 1
ATOM 693 C CA . ASN A 1 87 ? 5.823 -3.954 14.223 1.00 91.69 87 ASN A CA 1
ATOM 694 C C . ASN A 1 87 ? 5.066 -5.168 13.679 1.00 91.69 87 ASN A C 1
ATOM 696 O O . ASN A 1 87 ? 5.689 -6.169 13.335 1.00 91.69 87 ASN A O 1
ATOM 700 N N . TYR A 1 88 ? 3.741 -5.086 13.569 1.00 91.25 88 TYR A N 1
ATOM 701 C CA . TYR A 1 88 ? 2.933 -6.168 13.015 1.00 91.25 88 TYR A CA 1
ATOM 702 C C . TYR A 1 88 ? 3.229 -6.411 11.528 1.00 91.25 88 TYR A C 1
ATOM 704 O O . TYR A 1 88 ? 3.383 -7.556 11.109 1.00 91.25 88 TYR A O 1
ATOM 712 N N . LEU A 1 89 ? 3.326 -5.340 10.735 1.00 88.56 89 LEU A N 1
ATOM 713 C CA . LEU A 1 89 ? 3.453 -5.433 9.279 1.00 88.56 89 LEU A CA 1
ATOM 714 C C . LEU A 1 89 ? 4.894 -5.581 8.789 1.00 88.56 89 LEU A C 1
ATOM 716 O O . LEU A 1 89 ? 5.133 -6.302 7.823 1.00 88.56 89 LEU A O 1
ATOM 720 N N . ASP A 1 90 ? 5.858 -4.945 9.451 1.00 82.94 90 ASP A N 1
ATOM 721 C CA . ASP A 1 90 ? 7.250 -4.961 8.998 1.00 82.94 90 ASP A CA 1
ATOM 722 C C . ASP A 1 90 ? 8.025 -6.174 9.527 1.00 82.94 90 ASP A C 1
ATOM 724 O O . ASP A 1 90 ? 8.966 -6.621 8.877 1.00 82.94 90 ASP A O 1
ATOM 728 N N . SER A 1 91 ? 7.631 -6.764 10.665 1.00 76.56 91 SER A N 1
ATOM 729 C CA . SER A 1 91 ? 8.374 -7.887 11.273 1.00 76.56 91 SER A CA 1
ATOM 730 C C . SER A 1 91 ? 8.451 -9.143 10.401 1.00 76.56 91 SER A C 1
ATOM 732 O O . SER A 1 91 ? 9.348 -9.963 10.587 1.00 76.56 91 SER A O 1
ATOM 734 N N . SER A 1 92 ? 7.537 -9.295 9.443 1.00 66.06 92 SER A N 1
ATOM 735 C CA . SER A 1 92 ? 7.467 -10.448 8.541 1.00 66.06 92 SER A CA 1
ATOM 736 C C . SER A 1 92 ? 7.848 -10.120 7.094 1.00 66.06 92 SER A C 1
ATOM 738 O O . SER A 1 92 ? 7.841 -11.008 6.240 1.00 66.06 92 SER A O 1
ATOM 740 N N . ARG A 1 93 ? 8.209 -8.864 6.795 1.00 74.50 93 ARG A N 1
ATOM 741 C CA . ARG A 1 93 ? 8.408 -8.395 5.421 1.00 74.50 93 ARG A CA 1
ATOM 742 C C . ARG A 1 93 ? 9.889 -8.351 5.061 1.00 74.50 93 ARG A C 1
ATOM 744 O O . ARG A 1 93 ? 10.668 -7.603 5.639 1.00 74.50 93 ARG A O 1
ATOM 751 N N . THR A 1 94 ? 10.270 -9.138 4.059 1.00 79.06 94 THR A N 1
ATOM 752 C CA . THR A 1 94 ? 11.598 -9.080 3.434 1.00 79.06 94 THR A CA 1
ATOM 753 C C . THR A 1 94 ? 11.443 -8.539 2.020 1.00 79.06 94 THR A C 1
ATOM 755 O O . THR A 1 94 ? 10.704 -9.111 1.223 1.00 79.06 94 THR A O 1
ATOM 758 N N . GLU A 1 95 ? 12.118 -7.434 1.706 1.00 79.56 95 GLU A N 1
ATOM 759 C CA . GLU A 1 95 ? 12.181 -6.908 0.341 1.00 79.56 95 GLU A CA 1
ATOM 760 C C . GLU A 1 95 ? 13.403 -7.481 -0.383 1.00 79.56 95 GLU A C 1
ATOM 762 O O . GLU A 1 95 ? 14.509 -7.505 0.159 1.00 79.56 95 GLU A O 1
ATOM 767 N N . LEU A 1 96 ? 13.209 -7.919 -1.624 1.00 85.94 96 LEU A N 1
ATOM 768 C CA . LEU A 1 96 ? 14.265 -8.429 -2.489 1.00 85.94 96 LEU A CA 1
ATOM 769 C C . LEU A 1 96 ? 14.168 -7.717 -3.834 1.00 85.94 96 LEU A C 1
ATOM 771 O O . LEU A 1 96 ? 13.085 -7.609 -4.386 1.00 85.94 96 LEU A O 1
ATOM 775 N N . ALA A 1 97 ? 15.295 -7.269 -4.381 1.00 87.81 97 ALA A N 1
ATOM 776 C CA . ALA A 1 97 ? 15.359 -6.745 -5.740 1.00 87.81 97 ALA A CA 1
ATOM 777 C C . ALA A 1 97 ? 16.200 -7.680 -6.613 1.00 87.81 97 ALA A C 1
ATOM 779 O O . ALA A 1 97 ? 17.344 -7.994 -6.281 1.00 87.81 97 ALA A O 1
ATOM 780 N N . LEU A 1 98 ? 15.641 -8.114 -7.740 1.00 89.19 98 LEU A N 1
ATOM 781 C CA . LEU A 1 98 ? 16.277 -9.015 -8.695 1.00 89.19 98 LEU A CA 1
ATOM 782 C C . LEU A 1 98 ? 16.366 -8.364 -10.072 1.00 89.19 98 LEU A C 1
ATOM 784 O O . LEU A 1 98 ? 15.424 -7.734 -10.547 1.00 89.19 98 LEU A O 1
ATOM 788 N N . LEU A 1 99 ? 17.516 -8.534 -10.724 1.00 91.00 99 LEU A N 1
ATOM 789 C CA . LEU A 1 99 ? 17.769 -8.041 -12.074 1.00 91.00 9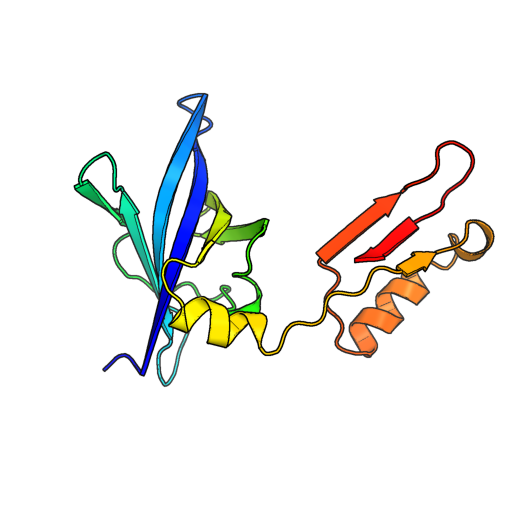9 LEU A CA 1
ATOM 790 C C . LEU A 1 99 ? 17.751 -9.205 -13.064 1.00 91.00 99 LEU A C 1
ATOM 792 O O . LEU A 1 99 ? 18.606 -10.090 -13.030 1.00 91.00 99 LEU A O 1
ATOM 796 N N . VAL A 1 100 ? 16.793 -9.176 -13.984 1.00 90.50 100 VAL A N 1
ATOM 797 C CA . VAL A 1 100 ? 16.734 -10.076 -15.130 1.00 90.50 100 VAL A CA 1
ATOM 798 C C . VAL A 1 100 ? 17.651 -9.527 -16.213 1.00 90.50 100 VAL A C 1
ATOM 800 O O . VAL A 1 100 ? 17.448 -8.431 -16.741 1.00 90.50 100 VAL A O 1
ATOM 803 N N . GLN A 1 101 ? 18.677 -10.309 -16.531 1.00 89.19 101 GLN A N 1
ATOM 804 C CA . GLN A 1 101 ? 19.641 -10.009 -17.583 1.00 89.19 101 GLN A CA 1
ATOM 805 C C . GLN A 1 101 ? 18.963 -9.923 -18.967 1.00 89.19 101 GLN A C 1
ATOM 807 O O . GLN A 1 101 ? 18.013 -10.672 -19.221 1.00 89.19 101 GLN A O 1
ATOM 812 N N . PRO A 1 102 ? 19.486 -9.110 -19.910 1.00 89.38 102 PRO A N 1
ATOM 813 C CA . PRO A 1 102 ? 18.868 -8.907 -21.226 1.00 89.38 102 PRO A CA 1
ATOM 814 C C . PRO A 1 102 ? 18.643 -10.200 -22.018 1.00 89.38 102 PRO A C 1
ATOM 816 O O . PRO A 1 102 ? 17.610 -10.373 -22.659 1.00 89.38 102 PRO A O 1
ATOM 819 N N . HIS A 1 103 ? 19.585 -11.142 -21.938 1.00 89.12 103 HIS A N 1
ATOM 820 C CA . HIS A 1 103 ? 19.514 -12.430 -22.637 1.00 89.12 103 HIS A CA 1
ATOM 821 C C . HIS A 1 103 ? 18.398 -13.355 -22.125 1.00 89.12 103 HIS A C 1
ATOM 823 O O . HIS A 1 103 ? 18.045 -14.318 -22.800 1.00 89.12 103 HIS A O 1
ATOM 829 N N . SER A 1 104 ? 17.850 -13.079 -20.939 1.00 89.00 104 SER A N 1
ATOM 830 C CA . SER A 1 104 ? 16.753 -13.840 -20.333 1.00 89.00 104 SER A CA 1
ATOM 831 C C . SER A 1 104 ? 15.404 -13.127 -20.456 1.00 89.00 104 SER A C 1
ATOM 833 O O . SER A 1 104 ? 14.401 -13.637 -19.962 1.00 89.00 104 SER A O 1
ATOM 835 N N . PHE A 1 105 ? 15.351 -11.968 -21.121 1.00 90.25 105 PHE A N 1
ATOM 836 C CA . PHE A 1 105 ? 14.128 -11.174 -21.249 1.00 90.25 105 PHE A CA 1
ATOM 837 C C . PHE A 1 105 ? 13.005 -11.920 -21.978 1.00 90.25 105 PHE A C 1
ATOM 839 O O . PHE A 1 105 ? 11.846 -11.857 -21.580 1.00 90.25 105 PHE A O 1
ATOM 846 N N . ASN A 1 106 ? 13.345 -12.713 -22.995 1.00 91.81 106 ASN A N 1
ATOM 847 C CA . ASN A 1 106 ? 12.384 -13.566 -23.697 1.00 91.81 106 ASN A CA 1
ATOM 848 C C . ASN A 1 106 ? 11.746 -14.648 -22.800 1.00 91.81 106 ASN A C 1
ATOM 850 O O . ASN A 1 106 ? 10.730 -15.225 -23.177 1.00 91.81 106 ASN A O 1
ATOM 854 N N . LYS A 1 107 ? 12.321 -14.921 -21.622 1.00 93.12 107 LYS A N 1
ATOM 855 C CA . LYS A 1 107 ? 11.800 -15.858 -20.616 1.00 93.12 107 LYS A CA 1
ATOM 856 C C . LYS A 1 107 ? 11.163 -15.149 -19.419 1.00 93.12 107 LYS A C 1
ATOM 858 O O . LYS A 1 107 ? 10.848 -15.811 -18.435 1.00 93.12 107 LYS A O 1
ATOM 863 N N . LEU A 1 108 ? 10.948 -13.832 -19.481 1.00 91.88 108 LEU A N 1
ATOM 864 C CA . LEU A 1 108 ? 10.452 -13.045 -18.347 1.00 91.88 108 LEU A CA 1
ATOM 865 C C . LEU A 1 108 ? 9.132 -13.583 -17.778 1.00 91.88 108 LEU A C 1
ATOM 867 O O . LEU A 1 108 ? 8.986 -13.645 -16.563 1.00 91.88 108 LEU A O 1
ATOM 871 N N . GLY A 1 109 ? 8.214 -14.044 -18.633 1.00 92.88 109 GLY A N 1
ATOM 872 C CA . GLY A 1 109 ? 6.969 -14.670 -18.176 1.00 92.88 109 GLY A CA 1
ATOM 873 C C . GLY A 1 109 ? 7.210 -15.919 -17.321 1.00 92.88 109 GLY A C 1
ATOM 874 O O . GLY A 1 109 ? 6.601 -16.061 -16.270 1.00 92.88 109 GLY A O 1
ATOM 875 N N . GLN A 1 110 ? 8.163 -16.777 -17.707 1.00 94.94 110 GLN A N 1
ATOM 876 C CA . GLN A 1 110 ? 8.537 -17.957 -16.912 1.00 94.94 110 GLN A CA 1
ATOM 877 C C . GLN A 1 110 ? 9.167 -17.552 -15.580 1.00 94.94 110 GLN A C 1
ATOM 879 O O . GLN A 1 110 ? 8.884 -18.167 -14.558 1.00 94.94 110 GLN A O 1
ATOM 884 N N . VAL A 1 111 ? 9.999 -16.504 -15.590 1.00 92.12 111 VAL A N 1
ATOM 885 C CA . VAL A 1 111 ? 10.568 -15.937 -14.365 1.00 92.12 111 VAL A CA 1
ATOM 886 C C . VAL A 1 111 ? 9.436 -15.498 -13.438 1.00 92.12 111 VAL A C 1
ATOM 888 O O . VAL A 1 111 ? 9.381 -15.989 -12.322 1.00 92.12 111 VAL A O 1
ATOM 891 N N . MET A 1 112 ? 8.489 -14.677 -13.902 1.00 92.56 112 MET A N 1
ATOM 892 C CA . MET A 1 112 ? 7.340 -14.223 -13.101 1.00 92.56 112 MET A CA 1
ATOM 893 C C . MET A 1 112 ? 6.514 -15.388 -12.542 1.00 92.56 112 MET A C 1
ATOM 895 O O . MET A 1 112 ? 6.230 -15.413 -11.347 1.00 92.56 112 MET A O 1
ATOM 899 N N . SER A 1 113 ? 6.212 -16.399 -13.361 1.00 94.19 113 SER A N 1
ATOM 900 C CA . SER A 1 113 ? 5.492 -17.591 -12.898 1.00 94.19 113 SER A CA 1
ATOM 901 C C . SER A 1 113 ? 6.247 -18.359 -11.808 1.00 94.19 113 SER A C 1
ATOM 903 O O . SER A 1 113 ? 5.618 -18.888 -10.896 1.00 94.19 113 SER A O 1
ATOM 905 N N . CYS A 1 114 ? 7.584 -18.406 -11.850 1.00 92.75 114 CYS A N 1
ATOM 906 C CA . CYS A 1 114 ? 8.376 -19.014 -10.777 1.00 92.75 114 CYS A CA 1
ATOM 907 C C . CYS A 1 114 ? 8.276 -18.235 -9.456 1.00 92.75 114 CYS A C 1
ATOM 909 O O . CYS A 1 114 ? 8.275 -18.862 -8.400 1.00 92.75 114 CYS A O 1
ATOM 911 N N . PHE A 1 115 ? 8.182 -16.900 -9.491 1.00 91.50 115 PHE A N 1
ATOM 912 C CA . PHE A 1 115 ? 7.975 -16.097 -8.277 1.00 91.50 115 PHE A CA 1
ATOM 913 C C . PHE A 1 115 ? 6.605 -16.372 -7.666 1.00 91.50 115 PHE A C 1
ATOM 915 O O . PHE A 1 115 ? 6.519 -16.646 -6.470 1.00 91.50 115 PHE A O 1
ATOM 922 N N . GLU A 1 116 ? 5.557 -16.364 -8.492 1.00 90.56 116 GLU A N 1
ATOM 923 C CA . GLU A 1 116 ? 4.198 -16.684 -8.046 1.00 90.56 116 GLU A CA 1
ATOM 924 C C . GLU A 1 116 ? 4.132 -18.100 -7.455 1.00 90.56 116 GLU A C 1
ATOM 926 O O . GLU A 1 116 ? 3.603 -18.291 -6.362 1.00 90.56 116 GLU A O 1
ATOM 931 N N . ALA A 1 117 ? 4.747 -19.087 -8.119 1.00 93.69 117 ALA A N 1
ATOM 932 C CA . ALA A 1 117 ? 4.815 -20.466 -7.634 1.00 93.69 117 ALA A CA 1
ATOM 933 C C . ALA A 1 117 ? 5.618 -20.617 -6.328 1.00 93.69 117 ALA A C 1
ATOM 935 O O . ALA A 1 117 ? 5.335 -21.514 -5.536 1.00 93.69 117 ALA A O 1
ATOM 936 N N . ALA A 1 118 ? 6.601 -19.746 -6.088 1.00 90.75 118 ALA A N 1
ATOM 937 C CA . ALA A 1 118 ? 7.361 -19.686 -4.840 1.00 90.75 118 ALA A CA 1
ATOM 938 C C . ALA A 1 118 ? 6.628 -18.925 -3.715 1.00 90.75 118 ALA A C 1
ATOM 940 O O . ALA A 1 118 ? 7.164 -18.815 -2.613 1.00 90.75 118 ALA A O 1
ATOM 941 N N . GLY A 1 119 ? 5.425 -18.397 -3.975 1.00 88.19 119 GLY A N 1
ATOM 942 C CA . GLY A 1 119 ? 4.657 -17.606 -3.013 1.00 88.19 119 GLY A CA 1
ATOM 943 C C . GLY A 1 119 ? 5.211 -16.196 -2.792 1.00 88.19 119 GLY A C 1
ATOM 944 O O . GLY A 1 119 ? 4.945 -15.592 -1.755 1.00 88.19 119 GLY A O 1
ATOM 945 N N . LEU A 1 120 ? 6.001 -15.674 -3.736 1.00 88.12 120 LEU A N 1
ATOM 946 C CA . LEU A 1 120 ? 6.543 -14.320 -3.677 1.00 88.12 120 LEU A CA 1
ATOM 947 C C . LEU A 1 120 ? 5.583 -13.328 -4.335 1.00 88.12 120 LEU A C 1
ATOM 949 O O . LEU A 1 120 ? 5.090 -13.553 -5.441 1.00 88.12 120 LEU A O 1
ATOM 953 N N . THR A 1 121 ? 5.383 -12.184 -3.686 1.00 86.25 121 THR A N 1
ATOM 954 C CA . THR A 1 121 ? 4.608 -11.070 -4.241 1.00 86.25 121 THR A CA 1
ATOM 955 C C . THR A 1 121 ? 5.542 -10.100 -4.953 1.00 86.25 121 THR A C 1
ATOM 957 O O . THR A 1 121 ? 6.438 -9.534 -4.333 1.00 86.25 121 THR A O 1
ATOM 960 N N . MET A 1 122 ? 5.314 -9.871 -6.246 1.00 90.19 122 MET A N 1
ATOM 961 C CA . MET A 1 122 ? 6.026 -8.847 -7.014 1.00 90.19 122 MET A CA 1
ATOM 962 C C . MET A 1 122 ? 5.350 -7.489 -6.795 1.00 90.19 122 MET A C 1
ATOM 964 O O . MET A 1 122 ? 4.203 -7.283 -7.187 1.00 90.19 122 MET A O 1
ATOM 968 N N . SER A 1 123 ? 6.061 -6.554 -6.172 1.00 86.75 123 SER A N 1
ATOM 969 C CA . SER A 1 123 ? 5.578 -5.203 -5.873 1.00 86.75 123 SER A CA 1
ATOM 970 C C . SER A 1 123 ? 5.845 -4.214 -7.009 1.00 86.75 123 SER A C 1
ATOM 972 O O . SER A 1 123 ? 5.053 -3.297 -7.243 1.00 86.75 123 SER A O 1
ATOM 974 N N . ARG A 1 124 ? 6.969 -4.366 -7.724 1.00 87.81 124 ARG A N 1
ATOM 975 C CA . ARG A 1 124 ? 7.357 -3.490 -8.837 1.00 87.81 124 ARG A CA 1
ATOM 976 C C . ARG A 1 124 ? 8.114 -4.274 -9.894 1.00 87.81 124 ARG A C 1
ATOM 978 O O . ARG A 1 124 ? 9.071 -4.976 -9.595 1.00 87.81 124 ARG A O 1
ATOM 985 N N . VAL A 1 125 ? 7.764 -4.044 -11.153 1.00 91.31 125 VAL A N 1
ATOM 986 C CA . VAL A 1 125 ? 8.520 -4.549 -12.302 1.00 91.31 125 VAL A CA 1
ATOM 987 C C . VAL A 1 125 ? 8.842 -3.375 -13.215 1.00 91.31 125 VAL A C 1
ATOM 989 O O . VAL A 1 125 ? 7.947 -2.624 -13.603 1.00 91.31 125 VAL A O 1
ATOM 992 N N . ARG A 1 126 ? 10.125 -3.163 -13.517 1.00 90.75 126 ARG A N 1
ATOM 993 C CA . ARG A 1 126 ? 10.600 -2.004 -14.287 1.00 90.75 126 ARG A CA 1
ATOM 994 C C . ARG A 1 126 ? 11.670 -2.411 -15.283 1.00 90.75 126 ARG A C 1
ATOM 996 O O . ARG A 1 126 ? 12.562 -3.176 -14.944 1.00 90.75 126 ARG A O 1
ATOM 1003 N N . LEU A 1 127 ? 11.637 -1.835 -16.478 1.00 90.94 127 LEU A N 1
ATOM 1004 C CA . LEU A 1 127 ? 12.763 -1.895 -17.406 1.00 90.94 127 LEU A CA 1
ATOM 1005 C C . LEU A 1 127 ? 13.764 -0.796 -17.016 1.00 90.94 127 LEU A C 1
ATOM 1007 O O . LEU A 1 127 ? 13.380 0.366 -16.904 1.00 90.94 127 LEU A O 1
ATOM 1011 N N . VAL A 1 128 ? 15.016 -1.166 -16.733 1.00 89.69 128 VAL A N 1
ATOM 1012 C CA . VAL A 1 128 ? 15.999 -0.285 -16.062 1.00 89.69 128 VAL A CA 1
ATOM 1013 C C . VAL A 1 128 ? 17.226 0.066 -16.906 1.00 89.69 128 VAL A C 1
ATOM 1015 O O . VAL A 1 128 ? 18.103 0.776 -16.426 1.00 89.69 128 VAL A O 1
ATOM 1018 N N . ASN A 1 129 ? 17.310 -0.390 -18.159 1.00 81.81 129 ASN A N 1
ATOM 1019 C CA . ASN A 1 129 ? 18.428 -0.064 -19.047 1.00 81.81 129 ASN A CA 1
ATOM 1020 C C . ASN A 1 129 ? 17.939 0.491 -20.394 1.00 81.81 129 ASN A C 1
ATOM 1022 O O . ASN A 1 129 ? 17.042 -0.066 -21.019 1.00 81.81 129 ASN A O 1
ATOM 1026 N N . HIS A 1 130 ? 18.574 1.573 -20.848 1.00 62.97 130 HIS A N 1
ATOM 1027 C CA . HIS A 1 130 ? 18.328 2.202 -22.146 1.00 62.97 130 HIS A CA 1
ATOM 1028 C C . HIS A 1 130 ? 18.831 1.371 -23.340 1.00 62.97 130 HIS A C 1
ATOM 1030 O O . HIS A 1 130 ? 18.243 1.447 -24.414 1.00 62.97 130 HIS A O 1
ATOM 1036 N N . ASN A 1 131 ? 19.887 0.567 -23.163 1.00 74.19 131 ASN A N 1
ATOM 1037 C CA . ASN A 1 131 ? 20.573 -0.140 -24.259 1.00 74.19 131 ASN A CA 1
ATOM 1038 C C . ASN A 1 131 ? 20.165 -1.616 -24.411 1.00 74.19 131 ASN A C 1
ATOM 1040 O O . ASN A 1 131 ? 20.744 -2.345 -25.213 1.00 74.19 131 ASN A O 1
ATOM 1044 N N . GLY A 1 132 ? 19.197 -2.088 -23.631 1.00 69.12 132 GLY A N 1
ATOM 1045 C CA . GLY A 1 132 ? 18.707 -3.461 -23.700 1.00 69.12 132 GLY A CA 1
ATOM 1046 C C . GLY A 1 132 ? 17.724 -3.757 -22.573 1.00 69.12 132 GLY A C 1
ATOM 1047 O O . GLY A 1 132 ? 17.712 -3.036 -21.575 1.00 69.12 132 GLY A O 1
ATOM 1048 N N . PRO A 1 133 ? 16.895 -4.805 -22.688 1.00 83.38 133 PRO A N 1
ATOM 1049 C CA . PRO A 1 133 ? 15.792 -5.019 -21.764 1.00 83.38 133 PRO A CA 1
ATOM 1050 C C . PRO A 1 133 ? 16.265 -5.685 -20.461 1.00 83.38 133 PRO A C 1
ATOM 1052 O O . PRO A 1 133 ? 16.011 -6.861 -20.211 1.00 83.38 133 PRO A O 1
ATOM 1055 N N . VAL A 1 134 ? 16.982 -4.933 -19.623 1.00 87.31 134 VAL A N 1
ATOM 1056 C CA . VAL A 1 134 ? 17.219 -5.321 -18.225 1.00 87.31 134 VAL A CA 1
ATOM 1057 C C . VAL A 1 134 ? 15.947 -5.026 -17.447 1.00 87.31 134 VAL A C 1
ATOM 1059 O O . VAL A 1 134 ? 15.469 -3.890 -17.472 1.00 87.31 134 VAL A O 1
ATOM 1062 N N . VAL A 1 135 ? 15.418 -6.020 -16.738 1.00 89.69 135 VAL A N 1
ATOM 1063 C CA . VAL A 1 135 ? 14.204 -5.859 -15.929 1.00 89.69 135 VAL A CA 1
ATOM 1064 C C . VAL A 1 135 ? 14.550 -5.989 -14.455 1.00 89.69 135 VAL A C 1
ATOM 1066 O O . VAL A 1 135 ? 15.099 -7.002 -14.041 1.00 89.69 135 VAL A O 1
ATOM 1069 N N . ALA A 1 136 ? 14.225 -4.975 -13.662 1.00 91.00 136 ALA A N 1
ATOM 1070 C CA . ALA A 1 136 ? 14.244 -5.044 -12.210 1.00 91.00 136 ALA A CA 1
ATOM 1071 C C . ALA A 1 136 ? 12.875 -5.501 -11.699 1.00 91.00 136 ALA A C 1
ATOM 1073 O O . ALA A 1 136 ? 11.856 -4.901 -12.048 1.00 91.00 136 ALA A O 1
ATOM 1074 N N . ILE A 1 137 ? 12.868 -6.543 -10.874 1.00 90.12 137 ILE A N 1
ATOM 1075 C CA . ILE A 1 137 ? 11.701 -7.058 -10.153 1.00 90.12 137 ILE A CA 1
ATOM 1076 C C . ILE A 1 137 ? 11.970 -6.844 -8.662 1.00 90.12 137 ILE A C 1
ATOM 1078 O O . ILE A 1 137 ? 13.023 -7.252 -8.177 1.00 90.12 137 ILE A O 1
ATOM 1082 N N . GLN A 1 138 ? 11.048 -6.187 -7.964 1.00 85.81 138 GLN A N 1
ATOM 1083 C CA . GLN A 1 138 ? 11.071 -5.954 -6.518 1.00 85.81 138 GLN A CA 1
ATOM 1084 C C . GLN A 1 138 ? 9.784 -6.466 -5.889 1.00 85.81 138 GLN A C 1
ATOM 1086 O O . GLN A 1 138 ? 8.719 -6.260 -6.513 1.00 85.81 138 GLN A O 1
#

Foldseek 3Di:
DFPDKWWFWWWFQDPVVRDIAIWIKMWTHHPDDAIWIWIARPVVRGTPGDTDGDRPDDLLQQDAQGWDDDPNITIHTHGTPDPVNCCVRVVPDDDDKDKDDQVCPVVVVVVVVVCVVVVHDFRDWDQDDPVGRIIITD